Protein AF-A0A517NID0-F1 (afdb_monomer)

Secondary structure (DSSP, 8-state):
----------HHHHHHHHHHHHHHHHHHHHHHHHHHHHHHHHHHHHHHHTTS-HHHHHHHHHHHHHHHHHHHHHHHTSSEEEEETTEEEEESTTHHHHHHHHHHHHSBPTT-SSBHHHHHHHHH-GGG--

pLDDT: mean 83.54, std 13.44, range [41.94, 96.69]

Organism: NCBI:txid1930273

Nearest PDB structures (foldseek):
  8cb5-assembly1_B  TM=2.502E-01  e=4.426E-01  Listeria monocytogenes
  4ewc-assembly1_A-2  TM=2.845E-01  e=1.459E+00  Isavirus salaris

Structure (mmCIF, N/CA/C/O backbone):
data_AF-A0A517NID0-F1
#
_entry.id   AF-A0A517NID0-F1
#
loop_
_atom_site.group_PDB
_atom_site.id
_atom_site.type_symbol
_atom_site.label_atom_id
_atom_site.label_alt_id
_atom_site.label_comp_id
_atom_site.label_asym_id
_atom_site.label_entity_id
_atom_site.label_seq_id
_atom_site.pdbx_PDB_ins_code
_atom_site.Cartn_x
_atom_site.Cartn_y
_atom_site.Cartn_z
_atom_site.occupancy
_atom_site.B_iso_or_equiv
_atom_site.auth_seq_id
_atom_site.auth_comp_id
_atom_site.auth_asym_id
_atom_site.auth_atom_id
_atom_site.pdbx_PDB_model_num
ATOM 1 N N . MET A 1 1 ? 27.145 37.374 53.314 1.00 41.94 1 MET A N 1
ATOM 2 C CA . MET A 1 1 ? 26.548 36.180 52.672 1.00 41.94 1 MET A CA 1
ATOM 3 C C . MET A 1 1 ? 25.592 36.651 51.583 1.00 41.94 1 MET A C 1
ATOM 5 O O . MET A 1 1 ? 24.681 37.399 51.902 1.00 41.94 1 MET A O 1
ATOM 9 N N . ARG A 1 2 ? 25.828 36.311 50.306 1.00 46.41 2 ARG A N 1
ATOM 10 C CA . ARG A 1 2 ? 24.861 36.558 49.220 1.00 46.41 2 ARG A CA 1
ATOM 11 C C . ARG A 1 2 ? 23.864 35.400 49.219 1.00 46.41 2 ARG A C 1
ATOM 13 O O . ARG A 1 2 ? 24.264 34.270 48.962 1.00 46.41 2 ARG A O 1
ATOM 20 N N . THR A 1 3 ? 22.605 35.670 49.540 1.00 47.41 3 THR A N 1
ATOM 21 C CA . THR A 1 3 ? 21.500 34.716 49.387 1.00 47.41 3 THR A CA 1
ATOM 22 C C . THR A 1 3 ? 21.385 34.313 47.911 1.00 47.41 3 THR A C 1
ATOM 24 O O . THR A 1 3 ? 21.471 35.193 47.046 1.00 47.41 3 THR A O 1
ATOM 27 N N . PRO A 1 4 ? 21.210 33.019 47.585 1.00 50.69 4 PRO A N 1
ATOM 28 C CA . PRO A 1 4 ? 20.946 32.612 46.213 1.00 50.69 4 PRO A CA 1
ATOM 29 C C . PRO A 1 4 ? 19.630 33.257 45.771 1.00 50.69 4 PRO A C 1
ATOM 31 O O . PRO A 1 4 ? 18.614 33.124 46.452 1.00 50.69 4 PRO A O 1
ATOM 34 N N . LYS A 1 5 ? 19.640 33.982 44.648 1.00 53.56 5 LYS A N 1
ATOM 35 C CA . LYS A 1 5 ? 18.399 34.423 44.008 1.00 53.56 5 LYS A CA 1
ATOM 36 C C . LYS A 1 5 ? 17.661 33.172 43.540 1.00 53.56 5 LYS A C 1
ATOM 38 O O . LYS A 1 5 ? 18.117 32.513 42.609 1.00 53.56 5 LYS A O 1
ATOM 43 N N . THR A 1 6 ? 16.535 32.857 44.171 1.00 52.97 6 THR A N 1
ATOM 44 C CA . THR A 1 6 ? 15.557 31.920 43.619 1.00 52.97 6 THR A CA 1
ATOM 45 C C . THR A 1 6 ? 15.091 32.500 42.289 1.00 52.97 6 THR A C 1
ATOM 47 O O . THR A 1 6 ? 14.417 33.529 42.258 1.00 52.97 6 THR A O 1
ATOM 50 N N . ILE A 1 7 ? 15.513 31.895 41.182 1.00 58.12 7 ILE A N 1
ATOM 51 C CA . ILE A 1 7 ? 14.962 32.208 39.867 1.00 58.12 7 ILE A CA 1
ATOM 52 C C . ILE A 1 7 ? 13.543 31.645 39.902 1.00 58.12 7 ILE A C 1
ATOM 54 O O . ILE A 1 7 ? 13.364 30.429 39.887 1.00 58.12 7 ILE A O 1
ATOM 58 N N . ALA A 1 8 ? 12.544 32.517 40.034 1.00 51.66 8 ALA A N 1
ATOM 59 C CA . ALA A 1 8 ? 11.158 32.145 39.801 1.00 51.66 8 ALA A CA 1
ATOM 60 C C . ALA A 1 8 ? 11.038 31.861 38.302 1.00 51.66 8 ALA A C 1
ATOM 62 O O . ALA A 1 8 ? 10.850 32.773 37.502 1.00 51.66 8 ALA A O 1
ATOM 63 N N . VAL A 1 9 ? 11.295 30.612 37.913 1.00 57.12 9 VAL A N 1
ATOM 64 C CA . VAL A 1 9 ? 11.053 30.178 36.544 1.00 57.12 9 VAL A CA 1
ATOM 65 C C . VAL A 1 9 ? 9.542 30.081 36.411 1.00 57.12 9 VAL A C 1
ATOM 67 O O . VAL A 1 9 ? 8.908 29.268 37.082 1.00 57.12 9 VAL A O 1
ATOM 70 N N . ASP A 1 10 ? 8.985 30.977 35.607 1.00 70.50 10 ASP A N 1
ATOM 71 C CA . ASP A 1 10 ? 7.568 31.023 35.291 1.00 70.50 10 ASP A CA 1
ATOM 72 C C . ASP A 1 10 ? 7.139 29.659 34.723 1.00 70.50 10 ASP A C 1
ATOM 74 O O . ASP A 1 10 ? 7.681 29.186 33.717 1.00 70.50 10 ASP A O 1
ATOM 78 N N . ALA A 1 11 ? 6.207 28.988 35.403 1.00 70.00 11 ALA A N 1
ATOM 79 C CA . ALA A 1 11 ? 5.724 27.668 35.008 1.00 70.00 11 ALA A CA 1
ATOM 80 C C . ALA A 1 11 ? 5.149 27.692 33.580 1.00 70.00 11 ALA A C 1
ATOM 82 O O . ALA A 1 11 ? 5.313 26.722 32.835 1.00 70.00 11 ALA A O 1
ATOM 83 N N . ASP A 1 12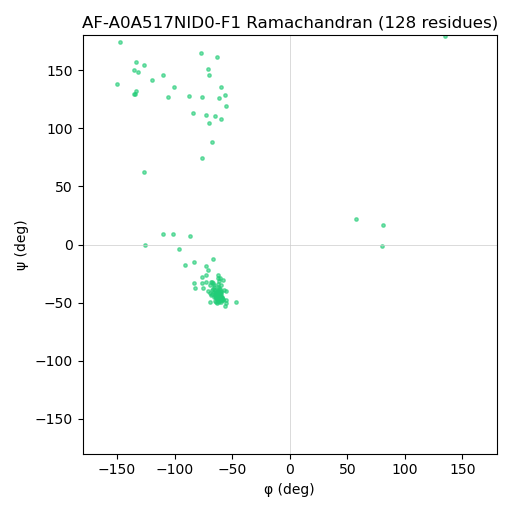 ? 4.588 28.828 33.161 1.00 72.12 12 ASP A N 1
ATOM 84 C CA . ASP A 1 12 ? 4.045 29.026 31.818 1.00 72.12 12 ASP A CA 1
ATOM 85 C C . ASP A 1 12 ? 5.147 29.153 30.756 1.00 72.12 12 ASP A C 1
ATOM 87 O O . ASP A 1 12 ? 4.938 28.836 29.583 1.00 72.12 12 ASP A O 1
ATOM 91 N N . GLU A 1 13 ? 6.347 29.603 31.130 1.00 73.88 13 GLU A N 1
ATOM 92 C CA . GLU A 1 13 ? 7.509 29.610 30.238 1.00 73.88 13 GLU A CA 1
ATOM 93 C C . GLU A 1 13 ? 8.092 28.198 30.067 1.00 73.88 13 GLU A C 1
ATOM 95 O O . GLU A 1 13 ? 8.472 27.817 28.958 1.00 73.88 13 GLU A O 1
ATOM 100 N N . ILE A 1 14 ? 8.101 27.387 31.132 1.00 71.62 14 ILE A N 1
ATOM 101 C CA . ILE A 1 14 ? 8.512 25.974 31.062 1.00 71.62 14 ILE A CA 1
ATOM 102 C C . ILE A 1 14 ? 7.558 25.182 30.164 1.00 71.62 14 ILE A C 1
ATOM 104 O O . ILE A 1 14 ? 8.017 24.419 29.311 1.00 71.62 14 ILE A O 1
ATOM 108 N N . LEU A 1 15 ? 6.245 25.372 30.329 1.00 72.12 15 LEU A N 1
ATOM 109 C CA . LEU A 1 15 ? 5.233 24.702 29.511 1.00 72.12 15 LEU A CA 1
ATOM 110 C C . LEU A 1 15 ? 5.357 25.090 28.033 1.00 72.12 15 LEU A C 1
ATOM 112 O O . LEU A 1 15 ? 5.447 24.204 27.188 1.00 72.12 15 LEU A O 1
ATOM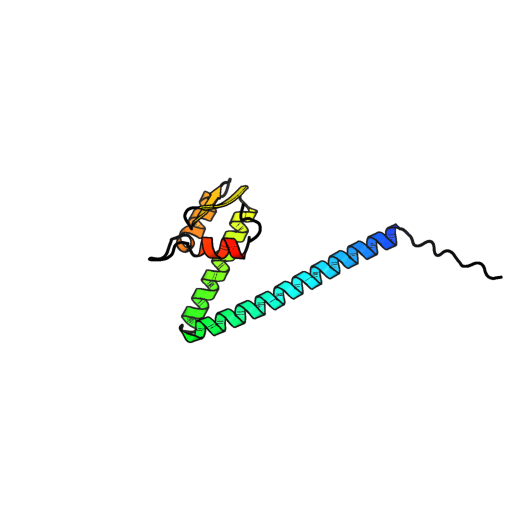 116 N N . ARG A 1 16 ? 5.503 26.385 27.721 1.00 74.50 16 ARG A N 1
ATOM 117 C CA . ARG A 1 16 ? 5.728 26.848 26.340 1.00 74.50 16 ARG A CA 1
ATOM 118 C C . ARG A 1 16 ? 6.988 26.252 25.712 1.00 74.50 16 ARG A C 1
ATOM 120 O O . ARG A 1 16 ? 6.939 25.776 24.584 1.00 74.50 16 ARG A O 1
ATOM 127 N N . ARG A 1 17 ? 8.111 26.227 26.440 1.00 72.31 17 ARG A N 1
ATOM 128 C CA . ARG A 1 17 ? 9.358 25.612 25.949 1.00 72.31 17 ARG A CA 1
ATOM 129 C C . ARG A 1 17 ? 9.198 24.114 25.700 1.00 72.31 17 ARG A C 1
ATOM 131 O O . ARG A 1 17 ? 9.714 23.615 24.707 1.00 72.31 17 ARG A O 1
ATOM 138 N N . ARG A 1 18 ? 8.481 23.403 26.575 1.00 73.38 18 ARG A N 1
ATOM 139 C CA . ARG A 1 18 ? 8.180 21.978 26.398 1.00 73.38 18 ARG A CA 1
ATOM 140 C C . ARG A 1 18 ? 7.350 21.737 25.135 1.00 73.38 18 ARG A C 1
ATOM 142 O O . ARG A 1 18 ? 7.687 20.825 24.384 1.00 73.38 18 ARG A O 1
ATOM 149 N N . ASP A 1 19 ? 6.309 22.530 24.902 1.00 79.25 19 ASP A N 1
ATOM 150 C CA . ASP A 1 19 ? 5.455 22.391 23.718 1.00 79.25 19 ASP A CA 1
ATOM 151 C C . ASP A 1 19 ? 6.242 22.685 22.433 1.00 79.25 19 ASP A C 1
ATOM 153 O O . ASP A 1 19 ? 6.232 21.868 21.515 1.00 79.25 19 ASP A O 1
ATOM 157 N N . SER A 1 20 ? 7.054 23.750 22.412 1.00 72.00 20 SER A N 1
ATOM 158 C CA . SER A 1 20 ? 7.946 24.035 21.276 1.00 72.00 20 SER A CA 1
ATOM 159 C C . SER A 1 20 ? 8.992 22.937 21.044 1.00 72.00 20 SER A C 1
ATOM 161 O O . SER A 1 20 ? 9.317 22.620 19.902 1.00 72.00 20 SER A O 1
ATOM 163 N N . MET A 1 21 ? 9.522 22.318 22.107 1.00 69.94 21 MET A N 1
ATOM 164 C CA . MET A 1 21 ? 10.428 21.169 21.974 1.00 69.94 21 MET A CA 1
ATOM 165 C C . MET A 1 21 ? 9.706 19.938 21.412 1.00 69.94 21 MET A C 1
ATOM 167 O O . MET A 1 21 ? 10.285 19.211 20.608 1.00 69.94 21 MET A O 1
ATOM 171 N N . ALA A 1 22 ? 8.458 19.693 21.818 1.00 72.50 22 ALA A N 1
ATOM 172 C CA . ALA A 1 22 ? 7.657 18.587 21.302 1.00 72.50 22 ALA A CA 1
ATOM 173 C C . ALA A 1 22 ? 7.328 18.769 19.812 1.00 72.50 22 ALA A C 1
ATOM 175 O O . ALA A 1 22 ? 7.425 17.806 19.051 1.00 72.50 22 ALA A O 1
ATOM 176 N N . GLU A 1 23 ? 7.002 19.992 19.388 1.00 77.44 23 GLU A N 1
ATOM 177 C CA . GLU A 1 23 ? 6.807 20.349 17.978 1.00 77.44 23 GLU A CA 1
ATOM 178 C C . GLU A 1 23 ? 8.088 20.138 17.164 1.00 77.44 23 GLU A C 1
ATOM 180 O O . GLU A 1 23 ? 8.065 19.423 16.163 1.00 77.44 23 GLU A O 1
ATOM 185 N N . PHE A 1 24 ? 9.227 20.655 17.637 1.00 68.19 24 PHE A N 1
ATOM 186 C CA . PHE A 1 24 ? 10.518 20.480 16.967 1.00 68.19 24 PHE A CA 1
ATOM 187 C C . PHE A 1 24 ? 10.916 19.001 16.827 1.00 68.19 24 PHE A C 1
ATOM 189 O O . PHE A 1 24 ? 11.316 18.561 15.751 1.00 68.19 24 PHE A O 1
ATOM 196 N N . LEU A 1 25 ? 10.759 18.197 17.884 1.00 70.38 25 LEU A N 1
ATOM 197 C CA . LEU A 1 25 ? 11.038 16.758 17.828 1.00 7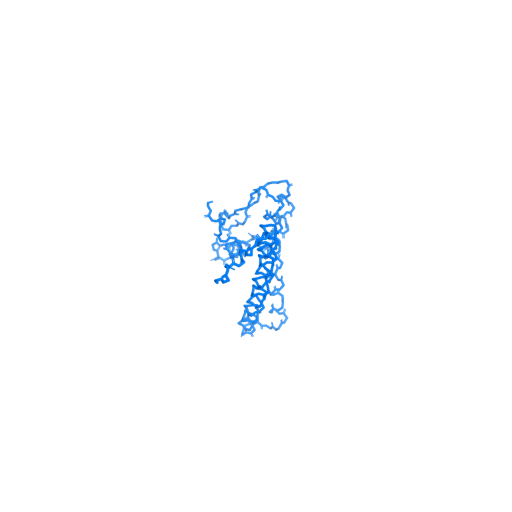0.38 25 LEU A CA 1
ATOM 198 C C . LEU A 1 25 ? 10.071 16.023 16.887 1.00 70.38 25 LEU A C 1
ATOM 200 O O . LEU A 1 25 ? 10.476 15.093 16.189 1.00 70.38 25 LEU A O 1
ATOM 204 N N . ALA A 1 26 ? 8.799 16.430 16.831 1.00 74.38 26 ALA A N 1
ATOM 205 C CA . ALA A 1 26 ? 7.836 15.872 15.884 1.00 74.38 26 ALA A CA 1
ATOM 206 C C . ALA A 1 26 ? 8.220 16.186 14.427 1.00 74.38 26 ALA A C 1
ATOM 208 O O . ALA A 1 26 ? 8.103 15.304 13.564 1.00 74.38 26 ALA A O 1
ATOM 209 N N . GLU A 1 27 ? 8.719 17.397 14.162 1.00 72.56 27 GLU A N 1
ATOM 210 C CA . GLU A 1 27 ? 9.280 17.801 12.870 1.00 72.56 27 GLU A CA 1
ATOM 211 C C . GLU A 1 27 ? 10.535 16.996 12.519 1.00 72.56 27 GLU A C 1
ATOM 213 O O . GLU A 1 27 ? 10.598 16.408 11.437 1.00 72.56 27 GLU A O 1
ATOM 218 N N . GLU A 1 28 ? 11.497 16.879 13.437 1.00 62.84 28 GLU A N 1
ATOM 219 C CA . GLU A 1 28 ? 12.724 16.098 13.244 1.00 62.84 28 GLU A CA 1
ATOM 220 C C . GLU A 1 28 ? 12.394 14.631 12.928 1.00 62.84 28 GLU A C 1
ATOM 222 O O . GLU A 1 28 ? 12.843 14.085 11.919 1.00 62.84 28 GLU A O 1
ATOM 227 N N . MET A 1 29 ? 11.491 14.013 13.697 1.00 66.69 29 MET A N 1
ATOM 228 C CA . MET A 1 29 ? 10.998 12.658 13.432 1.00 66.69 29 MET A CA 1
ATOM 229 C C . MET A 1 29 ? 10.265 12.539 12.086 1.00 66.69 29 MET A C 1
ATOM 231 O O . MET A 1 29 ? 10.292 11.480 11.447 1.00 66.69 29 MET A O 1
ATOM 235 N N . ALA A 1 30 ? 9.552 13.576 11.638 1.00 65.00 30 ALA A N 1
ATOM 236 C CA . ALA A 1 30 ? 8.916 13.595 10.321 1.00 65.00 30 ALA A CA 1
ATOM 237 C C . ALA A 1 30 ? 9.957 13.649 9.190 1.00 65.00 30 ALA A C 1
ATOM 239 O O . ALA A 1 30 ? 9.852 12.875 8.231 1.00 65.00 30 ALA A O 1
ATOM 240 N N . VAL A 1 31 ? 10.990 14.485 9.330 1.00 70.69 31 VAL A N 1
ATOM 241 C CA . VAL A 1 31 ? 12.122 14.574 8.395 1.00 70.69 31 VAL A CA 1
ATOM 242 C C . VAL A 1 31 ? 12.863 13.240 8.318 1.00 70.69 31 VAL A C 1
ATOM 244 O O . VAL A 1 31 ? 13.094 12.719 7.225 1.00 70.69 31 VAL A O 1
ATOM 247 N N . ASP A 1 32 ? 13.140 12.624 9.460 1.00 70.94 32 ASP A N 1
ATOM 248 C CA . ASP A 1 32 ? 13.810 11.330 9.561 1.00 70.94 32 ASP A CA 1
ATOM 249 C C . ASP A 1 32 ? 13.037 10.204 8.866 1.00 70.94 32 ASP A C 1
ATOM 251 O O . ASP A 1 32 ? 13.600 9.400 8.110 1.00 70.94 32 ASP A O 1
ATOM 255 N N . ARG A 1 33 ? 11.716 10.158 9.077 1.00 71.56 33 ARG A N 1
ATOM 256 C CA . ARG A 1 33 ? 10.821 9.226 8.376 1.00 71.56 33 ARG A CA 1
ATOM 257 C C . ARG A 1 33 ? 10.826 9.481 6.872 1.00 71.56 33 ARG A C 1
ATOM 259 O O . ARG A 1 33 ? 10.855 8.524 6.095 1.00 71.56 33 ARG A O 1
ATOM 266 N N . MET A 1 34 ? 10.853 10.745 6.449 1.00 69.31 34 MET A N 1
ATOM 267 C CA . MET A 1 34 ? 10.937 11.110 5.036 1.00 69.31 34 MET A CA 1
ATOM 268 C C . MET A 1 34 ? 12.262 10.646 4.409 1.00 69.31 34 MET A C 1
ATOM 270 O O . MET A 1 34 ? 12.245 10.076 3.315 1.00 69.31 34 MET A O 1
ATOM 274 N N . ILE A 1 35 ? 13.401 10.846 5.080 1.00 73.31 35 ILE A N 1
ATOM 275 C CA . ILE A 1 35 ? 14.724 10.417 4.595 1.00 73.31 35 ILE A CA 1
ATOM 276 C C . ILE A 1 35 ? 14.781 8.892 4.469 1.00 73.31 35 ILE A C 1
ATOM 278 O O . ILE A 1 35 ? 15.111 8.375 3.396 1.00 73.31 35 ILE A O 1
ATOM 282 N N . ARG A 1 36 ? 14.379 8.159 5.515 1.00 75.44 36 ARG A N 1
ATOM 283 C CA . ARG A 1 36 ? 14.320 6.687 5.486 1.00 75.44 36 ARG A CA 1
ATOM 284 C C . ARG A 1 36 ? 13.386 6.182 4.386 1.00 75.44 36 ARG A C 1
ATOM 286 O O . ARG A 1 36 ? 13.736 5.258 3.652 1.00 75.44 36 ARG A O 1
ATOM 293 N N . GLY A 1 37 ? 12.234 6.828 4.202 1.00 79.81 37 GLY A N 1
ATOM 294 C CA . GLY A 1 37 ? 11.301 6.518 3.119 1.00 79.81 37 GLY A CA 1
ATOM 295 C C . GLY A 1 37 ? 11.911 6.715 1.726 1.00 79.81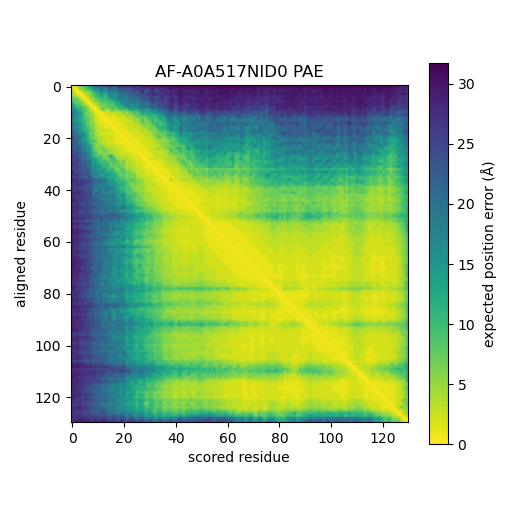 37 GLY A C 1
ATOM 296 O O . GLY A 1 37 ? 11.718 5.872 0.845 1.00 79.81 37 GLY A O 1
ATOM 297 N N . LYS A 1 38 ? 12.696 7.784 1.521 1.00 79.00 38 LYS A N 1
ATOM 298 C CA . LYS A 1 38 ? 13.429 8.028 0.265 1.00 79.00 38 LYS A CA 1
ATOM 299 C C . LYS A 1 38 ? 14.475 6.943 0.002 1.00 79.00 38 LYS A C 1
ATOM 301 O O . LYS A 1 38 ? 14.514 6.414 -1.109 1.00 79.00 38 LYS A O 1
ATOM 306 N N . GLN A 1 39 ? 15.261 6.565 1.011 1.00 83.06 39 GLN A N 1
ATOM 307 C CA . GLN A 1 39 ? 16.277 5.511 0.891 1.00 83.06 39 GLN A CA 1
ATOM 308 C C . GLN A 1 39 ? 15.655 4.151 0.552 1.00 83.06 39 GLN A C 1
ATOM 310 O O . GLN A 1 39 ? 16.061 3.509 -0.415 1.00 83.06 39 GLN A O 1
ATOM 315 N N . GLN A 1 40 ? 14.606 3.741 1.271 1.00 85.12 40 GLN A N 1
ATOM 316 C CA . GLN A 1 40 ? 13.892 2.490 0.987 1.00 85.12 40 GLN A CA 1
ATOM 317 C C . GLN A 1 40 ? 13.283 2.479 -0.421 1.00 85.12 40 GLN A C 1
ATOM 319 O O . GLN A 1 40 ? 13.292 1.454 -1.105 1.00 85.12 40 GLN A O 1
ATOM 324 N N . ARG A 1 41 ? 12.756 3.624 -0.879 1.00 85.44 41 ARG A N 1
ATOM 325 C CA . ARG A 1 41 ? 12.220 3.772 -2.237 1.00 85.44 41 ARG A CA 1
ATOM 326 C C . ARG A 1 41 ? 13.313 3.609 -3.296 1.00 85.44 41 ARG A C 1
ATOM 328 O O . ARG A 1 41 ? 13.054 2.957 -4.305 1.00 85.44 41 ARG A O 1
ATOM 335 N N . ALA A 1 42 ? 14.494 4.184 -3.074 1.00 86.81 42 ALA A N 1
ATOM 336 C CA . ALA A 1 42 ? 15.636 4.060 -3.976 1.00 86.81 42 ALA A CA 1
ATOM 337 C C . ALA A 1 42 ? 16.137 2.609 -4.054 1.00 86.81 42 ALA A C 1
ATOM 339 O O . ALA A 1 42 ? 16.219 2.059 -5.148 1.00 86.81 42 ALA A O 1
ATOM 340 N N . GLN A 1 43 ? 16.334 1.955 -2.906 1.00 88.81 43 GLN A N 1
ATOM 341 C CA . GLN A 1 43 ? 16.752 0.549 -2.838 1.00 88.81 43 GLN A CA 1
ATOM 342 C C . GLN A 1 43 ? 15.755 -0.388 -3.529 1.00 88.81 43 GLN A C 1
ATOM 344 O O . GLN A 1 43 ? 16.141 -1.300 -4.256 1.00 88.81 43 GLN A O 1
ATOM 349 N N . LEU A 1 44 ? 14.449 -0.174 -3.333 1.00 88.19 44 LEU A N 1
ATOM 350 C CA . LEU A 1 44 ? 13.433 -0.973 -4.018 1.00 88.19 44 LEU A CA 1
ATOM 351 C C . LEU A 1 44 ? 13.481 -0.762 -5.536 1.00 88.19 44 LEU A C 1
ATOM 353 O O . LEU A 1 44 ? 13.370 -1.729 -6.284 1.00 88.19 44 LEU A O 1
ATOM 357 N N . ARG A 1 45 ? 13.654 0.485 -5.990 1.00 89.94 45 ARG A N 1
ATOM 358 C CA . ARG A 1 45 ? 13.773 0.810 -7.417 1.00 89.94 45 ARG A CA 1
ATOM 359 C C . ARG A 1 45 ? 14.975 0.105 -8.046 1.00 89.94 45 ARG A C 1
ATOM 361 O O . ARG A 1 45 ? 14.826 -0.496 -9.102 1.00 89.94 45 ARG A O 1
ATOM 368 N N . GLU A 1 46 ? 16.123 0.152 -7.381 1.00 90.00 46 GLU A N 1
ATOM 369 C CA . GLU A 1 46 ? 17.347 -0.519 -7.819 1.00 90.00 46 GLU A CA 1
ATOM 370 C C . GLU A 1 46 ? 17.140 -2.035 -7.929 1.00 90.00 46 GLU A C 1
ATOM 372 O O . GLU A 1 46 ? 17.391 -2.624 -8.978 1.00 90.00 46 GLU A O 1
ATOM 377 N N . ARG A 1 47 ? 16.548 -2.663 -6.905 1.00 90.88 47 ARG A N 1
ATOM 378 C CA . ARG A 1 47 ? 16.231 -4.100 -6.931 1.00 90.88 47 ARG A CA 1
ATOM 379 C C . ARG A 1 47 ? 15.293 -4.492 -8.071 1.00 90.88 47 ARG A C 1
ATOM 381 O O . ARG A 1 47 ? 15.477 -5.551 -8.658 1.00 90.88 47 ARG A O 1
ATOM 388 N N . LEU A 1 48 ? 14.288 -3.669 -8.370 1.00 87.56 48 LEU A N 1
ATOM 389 C CA . LEU A 1 48 ? 13.364 -3.924 -9.479 1.00 87.56 48 LEU A CA 1
ATOM 390 C C . LEU A 1 48 ? 14.048 -3.763 -10.841 1.00 87.56 48 LEU A C 1
ATOM 392 O O . LEU A 1 48 ? 13.768 -4.535 -11.752 1.00 87.56 48 LEU A O 1
ATOM 396 N N . SER A 1 49 ? 14.991 -2.826 -10.968 1.00 90.62 49 SER A N 1
ATOM 397 C CA . SER A 1 49 ? 15.717 -2.601 -12.224 1.00 90.62 49 SER A CA 1
ATOM 398 C C . SER A 1 49 ? 16.636 -3.754 -12.646 1.00 90.62 49 SER A C 1
ATOM 400 O O . SER A 1 49 ? 17.059 -3.794 -13.796 1.00 90.62 49 SER A O 1
ATOM 402 N N . VAL A 1 50 ? 16.901 -4.723 -11.758 1.00 93.62 50 VAL A N 1
ATOM 403 C CA . VAL A 1 50 ? 17.643 -5.953 -12.092 1.00 93.62 50 VAL A CA 1
ATOM 404 C C . VAL A 1 50 ? 16.856 -6.848 -13.056 1.00 93.62 50 VAL A C 1
ATOM 406 O O . VAL A 1 50 ? 17.452 -7.548 -13.868 1.00 93.62 50 VAL A O 1
ATOM 409 N N . SER A 1 51 ? 15.522 -6.846 -12.973 1.00 90.25 51 SER A N 1
ATOM 410 C CA . SER A 1 51 ? 14.657 -7.756 -13.738 1.00 90.25 51 SER A CA 1
ATOM 411 C C . SER A 1 51 ? 13.577 -7.058 -14.563 1.00 90.25 51 SER A C 1
ATOM 413 O O . SER A 1 51 ? 12.802 -7.729 -15.242 1.00 90.25 51 SER A O 1
ATOM 415 N N . MET A 1 52 ? 13.505 -5.728 -14.509 1.00 94.50 52 MET A N 1
ATOM 416 C CA . MET A 1 52 ? 12.490 -4.927 -15.187 1.00 94.50 52 MET A CA 1
ATOM 417 C C . MET A 1 52 ? 13.136 -3.770 -15.943 1.00 94.50 52 MET A C 1
ATOM 419 O O . MET A 1 52 ? 14.114 -3.173 -15.492 1.00 94.50 52 MET A O 1
ATOM 423 N N . THR A 1 53 ? 12.530 -3.371 -17.058 1.00 95.75 53 THR A N 1
ATOM 424 C CA . THR A 1 53 ? 12.912 -2.136 -17.750 1.00 95.75 53 THR A CA 1
ATOM 425 C C . THR A 1 53 ? 12.646 -0.904 -16.867 1.00 95.75 53 THR A C 1
ATOM 427 O O . THR A 1 53 ? 11.821 -0.955 -15.942 1.00 95.75 53 THR A O 1
ATOM 430 N N . PRO A 1 54 ? 13.268 0.257 -17.153 1.00 93.25 54 PRO A N 1
ATOM 431 C CA . PRO A 1 54 ? 12.987 1.492 -16.419 1.00 93.25 54 PRO A CA 1
ATOM 432 C C . PRO A 1 54 ? 11.498 1.866 -16.416 1.00 93.25 54 PRO A C 1
ATOM 434 O O . PRO A 1 54 ? 10.949 2.242 -15.380 1.00 93.25 54 PRO A O 1
ATOM 437 N N . ARG A 1 55 ? 10.813 1.683 -17.554 1.00 94.31 55 ARG A N 1
ATOM 438 C CA . ARG A 1 55 ? 9.379 1.973 -17.703 1.00 94.31 55 ARG A CA 1
ATOM 439 C C . ARG A 1 55 ? 8.515 1.078 -16.816 1.00 94.31 55 ARG A C 1
ATOM 441 O O . ARG A 1 55 ? 7.569 1.565 -16.195 1.00 94.31 55 ARG A O 1
ATOM 448 N N . GLU A 1 56 ? 8.823 -0.213 -16.762 1.00 92.25 56 GLU A N 1
ATOM 449 C CA . GLU A 1 56 ? 8.122 -1.179 -15.911 1.00 92.25 56 GLU A CA 1
ATOM 450 C C . GLU A 1 56 ? 8.404 -0.930 -14.431 1.00 92.25 56 GLU A C 1
ATOM 452 O O . GLU A 1 56 ? 7.475 -0.929 -13.627 1.00 92.25 56 GLU A O 1
ATOM 457 N N . THR A 1 57 ? 9.655 -0.623 -14.080 1.00 91.19 57 THR A N 1
ATOM 458 C CA . THR A 1 57 ? 10.037 -0.227 -12.720 1.00 91.19 57 THR A CA 1
ATOM 459 C C . THR A 1 57 ? 9.244 1.002 -12.274 1.00 91.19 57 THR A C 1
ATOM 461 O O . THR A 1 57 ? 8.653 1.012 -11.194 1.00 91.19 57 THR A O 1
ATOM 464 N N . ASP A 1 58 ? 9.156 2.035 -13.115 1.00 91.81 58 ASP A N 1
ATOM 465 C CA . ASP A 1 58 ? 8.350 3.225 -12.837 1.00 91.81 58 ASP A CA 1
ATOM 466 C C . ASP A 1 58 ? 6.865 2.907 -12.675 1.00 91.81 58 ASP A C 1
ATOM 468 O O . ASP A 1 58 ? 6.205 3.439 -11.777 1.00 91.81 58 ASP A O 1
ATOM 472 N N . ALA A 1 59 ? 6.328 2.028 -13.522 1.00 91.12 59 ALA A N 1
ATOM 473 C CA . ALA A 1 59 ? 4.949 1.577 -13.413 1.00 91.12 59 ALA A CA 1
ATOM 474 C C . ALA A 1 59 ? 4.703 0.830 -12.092 1.00 91.12 59 ALA A C 1
ATOM 476 O O . ALA A 1 59 ? 3.759 1.169 -11.377 1.00 91.12 59 ALA A O 1
ATOM 477 N N . ALA A 1 60 ? 5.578 -0.105 -11.719 1.00 90.19 60 ALA A N 1
ATOM 478 C CA . ALA A 1 60 ? 5.498 -0.851 -10.466 1.00 90.19 60 ALA A CA 1
ATOM 479 C C . ALA A 1 60 ? 5.572 0.077 -9.243 1.00 90.19 60 ALA A C 1
ATOM 481 O O . ALA A 1 60 ? 4.771 -0.043 -8.314 1.00 90.19 60 ALA A O 1
ATOM 482 N N . MET A 1 61 ? 6.471 1.066 -9.266 1.00 92.19 61 MET A N 1
ATOM 483 C CA . MET A 1 61 ? 6.588 2.052 -8.190 1.00 92.19 61 MET A CA 1
ATOM 484 C C . MET A 1 61 ? 5.341 2.938 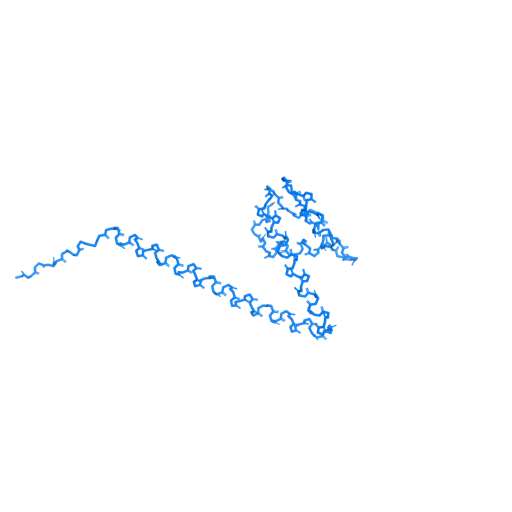-8.073 1.00 92.19 61 MET A C 1
ATOM 486 O O . MET A 1 61 ? 4.899 3.207 -6.955 1.00 92.19 61 MET A O 1
ATOM 490 N N . ARG A 1 62 ? 4.729 3.345 -9.196 1.00 92.19 62 ARG A N 1
ATOM 491 C CA . ARG A 1 62 ? 3.448 4.077 -9.191 1.00 92.19 62 ARG A CA 1
ATOM 492 C C . ARG A 1 62 ? 2.309 3.234 -8.624 1.00 92.19 62 ARG A C 1
ATOM 494 O O . ARG A 1 62 ? 1.539 3.740 -7.813 1.00 92.19 62 ARG A O 1
ATOM 501 N N . VAL A 1 63 ? 2.218 1.959 -9.011 1.00 92.00 63 VAL A N 1
ATOM 502 C CA . VAL A 1 63 ? 1.216 1.020 -8.478 1.00 92.00 63 VAL A CA 1
ATOM 503 C C . VAL A 1 63 ? 1.385 0.851 -6.969 1.00 92.00 63 VAL A C 1
AT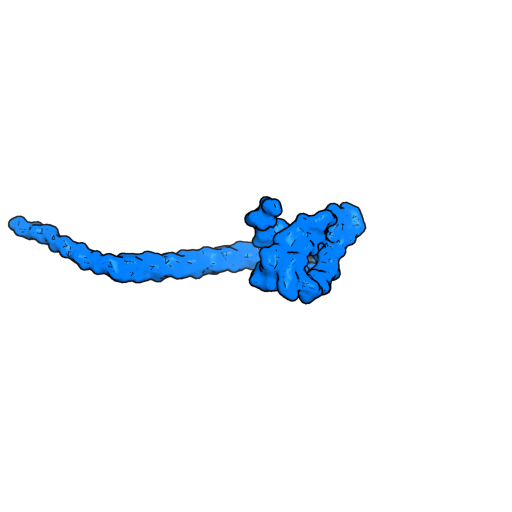OM 505 O O . VAL A 1 63 ? 0.404 0.947 -6.234 1.00 92.00 63 VAL A O 1
ATOM 508 N N . ARG A 1 64 ? 2.625 0.684 -6.491 1.00 91.31 64 ARG A N 1
ATOM 509 C CA . ARG A 1 64 ? 2.941 0.624 -5.059 1.00 91.31 64 ARG A CA 1
ATOM 510 C C . ARG A 1 64 ? 2.455 1.869 -4.313 1.00 91.31 64 ARG A C 1
ATOM 512 O O . ARG A 1 64 ? 1.750 1.725 -3.319 1.00 91.31 64 ARG A O 1
ATOM 519 N N . THR A 1 65 ? 2.824 3.069 -4.768 1.00 91.06 65 THR A N 1
ATOM 520 C CA . THR A 1 65 ? 2.409 4.325 -4.115 1.00 91.06 65 THR A CA 1
ATOM 521 C C . THR A 1 65 ? 0.892 4.459 -4.098 1.00 91.06 65 THR A C 1
ATOM 523 O O . THR A 1 65 ? 0.311 4.607 -3.029 1.00 91.06 65 THR A O 1
ATOM 526 N N . ARG A 1 66 ? 0.241 4.266 -5.251 1.00 92.94 66 ARG A N 1
ATOM 527 C CA . ARG A 1 66 ? -1.220 4.330 -5.357 1.00 92.94 66 ARG A CA 1
ATOM 528 C C . ARG A 1 66 ? -1.918 3.343 -4.423 1.00 92.94 66 ARG A C 1
ATOM 530 O O . ARG A 1 66 ? -2.944 3.684 -3.845 1.00 92.94 66 ARG A O 1
ATOM 537 N N . CYS A 1 67 ? -1.383 2.131 -4.273 1.00 94.06 67 CYS A N 1
ATOM 538 C CA . CYS A 1 67 ? -1.928 1.143 -3.348 1.00 94.06 67 CYS A CA 1
ATOM 539 C C . CYS A 1 67 ? -1.880 1.642 -1.902 1.00 94.06 67 CYS A C 1
ATOM 541 O O . CYS A 1 67 ? -2.882 1.558 -1.202 1.00 94.06 67 CYS A O 1
ATOM 543 N N . MET A 1 68 ? -0.737 2.168 -1.458 1.00 92.56 68 MET A N 1
ATOM 544 C CA . MET A 1 68 ? -0.590 2.674 -0.091 1.00 92.56 68 MET A CA 1
ATOM 545 C C . MET A 1 68 ? -1.497 3.884 0.160 1.00 92.56 68 MET A C 1
ATOM 547 O O . MET A 1 68 ? -2.177 3.911 1.181 1.00 92.56 68 MET A O 1
ATOM 551 N N . ASP A 1 69 ? -1.587 4.820 -0.789 1.00 92.25 69 ASP A N 1
ATOM 552 C CA . ASP A 1 69 ? -2.452 6.002 -0.674 1.00 92.25 69 ASP A CA 1
ATOM 553 C C . ASP A 1 69 ? -3.930 5.610 -0.558 1.00 92.25 69 ASP A C 1
ATOM 555 O O . ASP A 1 69 ? -4.650 6.093 0.314 1.00 92.25 69 ASP A O 1
ATOM 559 N N . LEU A 1 70 ? -4.390 4.676 -1.399 1.00 94.31 70 LEU A N 1
ATOM 560 C CA . LEU A 1 70 ? -5.763 4.173 -1.334 1.00 94.31 70 LEU A CA 1
ATOM 561 C C . LEU A 1 70 ? -6.069 3.486 0.001 1.00 94.31 70 LEU A C 1
ATOM 563 O O . LEU A 1 70 ? -7.177 3.641 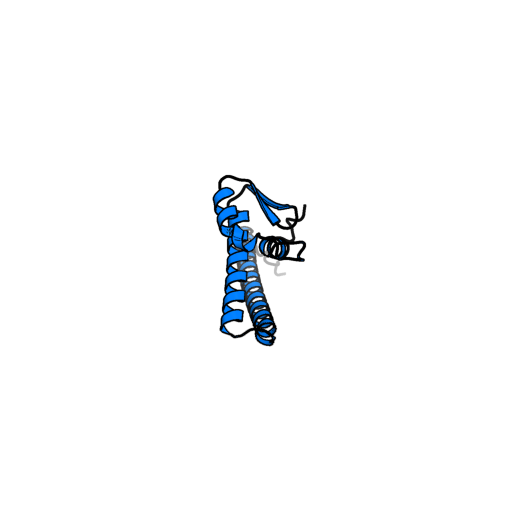0.508 1.00 94.31 70 LEU A O 1
ATOM 567 N N . LEU A 1 71 ? -5.110 2.754 0.575 1.00 93.56 71 LEU A N 1
ATOM 568 C CA . LEU A 1 71 ? -5.274 2.119 1.884 1.00 93.56 71 LEU A CA 1
ATOM 569 C C . LEU A 1 71 ? -5.289 3.152 3.023 1.00 93.56 71 LEU A C 1
ATOM 571 O O . LEU A 1 71 ? -6.121 3.036 3.918 1.00 93.56 71 LEU A O 1
ATOM 575 N N . LEU A 1 72 ? -4.442 4.185 2.965 1.00 92.19 72 LEU A N 1
ATOM 576 C CA . LEU A 1 72 ? -4.459 5.317 3.905 1.00 92.19 72 LEU A CA 1
ATOM 577 C C . LEU A 1 72 ? -5.804 6.035 3.896 1.00 92.19 72 LEU A C 1
ATOM 579 O O . LEU A 1 72 ? -6.402 6.232 4.952 1.00 92.19 72 LEU A O 1
ATOM 583 N N . PHE A 1 73 ? -6.330 6.352 2.715 1.00 91.62 73 PHE A N 1
ATOM 584 C CA . PHE A 1 73 ? -7.654 6.954 2.615 1.00 91.62 73 PHE A CA 1
ATOM 585 C C . PHE A 1 73 ? -8.764 5.994 3.049 1.00 91.62 73 PHE A C 1
ATOM 587 O O . PHE A 1 73 ? -9.711 6.418 3.704 1.00 91.62 73 PHE A O 1
ATOM 594 N N . ALA A 1 74 ? -8.659 4.701 2.734 1.00 92.69 74 ALA A N 1
ATOM 595 C CA . ALA A 1 74 ? -9.632 3.724 3.200 1.00 92.69 74 ALA A CA 1
ATOM 596 C C . ALA A 1 74 ? -9.691 3.683 4.735 1.00 92.69 74 ALA A C 1
ATOM 598 O O . ALA A 1 74 ? -10.788 3.719 5.280 1.00 92.69 74 ALA A O 1
ATOM 599 N N . VAL A 1 75 ? -8.546 3.671 5.424 1.00 91.50 75 VAL A N 1
ATOM 600 C CA . VAL A 1 75 ? -8.491 3.678 6.895 1.00 91.50 75 VAL A CA 1
ATOM 601 C C . VAL A 1 75 ? -8.998 4.999 7.475 1.00 91.50 75 VAL A C 1
ATOM 603 O O . VAL A 1 75 ? -9.769 4.981 8.425 1.00 91.50 75 VAL A O 1
ATOM 606 N N . ALA A 1 76 ? -8.626 6.140 6.891 1.00 89.25 76 ALA A N 1
ATOM 607 C CA . ALA A 1 76 ? -9.014 7.450 7.415 1.00 89.25 76 ALA A CA 1
ATOM 608 C C . ALA A 1 76 ? -10.520 7.754 7.288 1.00 89.25 76 ALA A C 1
ATOM 610 O O . ALA A 1 76 ? -11.074 8.471 8.116 1.00 89.25 76 ALA A O 1
ATOM 611 N N . TYR A 1 77 ? -11.183 7.239 6.247 1.00 91.88 77 TYR A N 1
ATOM 612 C CA . TYR A 1 77 ? -12.563 7.613 5.897 1.00 91.88 77 TYR A CA 1
ATOM 613 C C . TYR A 1 77 ? -13.607 6.512 6.130 1.00 91.88 77 TYR A C 1
ATOM 615 O O . TYR A 1 77 ? -14.754 6.653 5.686 1.00 91.88 77 TYR A O 1
ATOM 623 N N . ASN A 1 78 ? -13.235 5.406 6.775 1.00 91.50 78 ASN A N 1
ATOM 624 C CA . ASN A 1 78 ? -14.138 4.294 7.067 1.00 91.50 78 ASN A CA 1
ATOM 625 C C . ASN A 1 78 ? -13.995 3.846 8.519 1.00 91.50 78 ASN A C 1
ATOM 627 O O . ASN A 1 78 ? -12.969 4.069 9.148 1.00 91.50 78 ASN A O 1
ATOM 631 N N . SER A 1 79 ? -15.035 3.206 9.051 1.00 89.38 79 SER A N 1
ATOM 632 C CA . SER A 1 79 ? -15.050 2.780 10.451 1.00 89.38 79 SER A CA 1
ATOM 633 C C . SER A 1 79 ? -14.134 1.590 10.707 1.00 89.38 79 SER A C 1
ATOM 635 O O . SER A 1 79 ? -13.577 1.473 11.795 1.00 89.38 79 SER A O 1
ATOM 637 N N . ARG A 1 80 ? -13.976 0.692 9.725 1.00 92.38 80 ARG A N 1
ATOM 638 C CA . ARG A 1 80 ? -13.106 -0.476 9.865 1.00 92.38 80 ARG A CA 1
ATOM 639 C C . ARG A 1 80 ? -12.510 -0.900 8.531 1.00 92.38 80 ARG A C 1
ATOM 641 O O . ARG A 1 80 ? -13.209 -0.983 7.522 1.00 92.38 80 ARG A O 1
ATOM 648 N N . VAL A 1 81 ? -11.228 -1.245 8.557 1.00 93.25 81 VAL A N 1
ATOM 649 C CA . VAL A 1 81 ? -10.510 -1.885 7.450 1.00 93.25 81 VAL A CA 1
ATOM 650 C C . VAL A 1 81 ? -9.718 -3.052 8.025 1.00 93.25 81 VAL A C 1
ATOM 652 O O . VAL A 1 81 ? -9.059 -2.892 9.047 1.00 93.25 81 VAL A O 1
ATOM 655 N N . TRP A 1 82 ? -9.806 -4.225 7.407 1.00 94.69 82 TRP A N 1
ATOM 656 C CA . TRP A 1 82 ? -9.095 -5.430 7.846 1.00 94.69 82 TRP A CA 1
ATOM 657 C C . TRP A 1 82 ? -8.720 -6.303 6.648 1.00 94.69 82 TRP A C 1
ATOM 659 O O . TRP A 1 82 ? -9.091 -6.009 5.509 1.00 94.69 82 TRP A O 1
ATOM 669 N N . VAL A 1 83 ? -7.971 -7.379 6.892 1.00 94.50 83 VAL A N 1
ATOM 670 C CA . VAL A 1 83 ? -7.664 -8.392 5.876 1.00 94.50 83 VAL A CA 1
ATOM 671 C C . VAL A 1 83 ? -8.477 -9.652 6.150 1.00 94.50 83 VAL A C 1
ATOM 6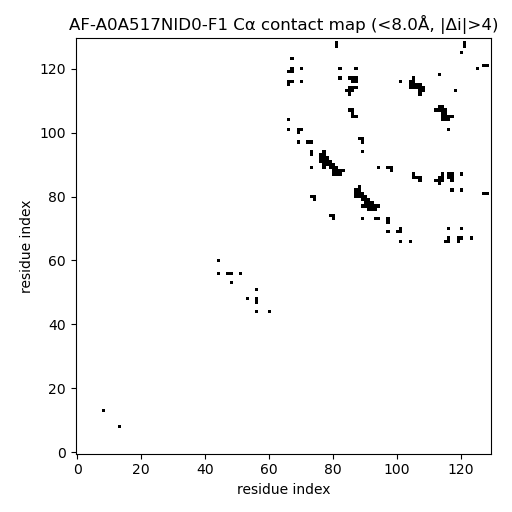73 O O . VAL A 1 83 ? -8.405 -10.219 7.233 1.00 94.50 83 VAL A O 1
ATOM 676 N N . GLU A 1 84 ? -9.204 -10.126 5.144 1.00 93.62 84 GLU A N 1
ATOM 677 C CA . GLU A 1 84 ? -10.034 -11.327 5.192 1.00 93.62 84 GLU A CA 1
ATOM 678 C C . GLU A 1 84 ? -9.795 -12.181 3.944 1.00 93.62 84 GLU A C 1
ATOM 680 O O . GLU A 1 84 ? -9.771 -11.677 2.819 1.00 93.62 84 GLU A O 1
ATOM 685 N N . GLY A 1 85 ? -9.530 -13.479 4.122 1.00 91.19 85 GLY A N 1
ATOM 686 C CA . GLY A 1 85 ? -9.267 -14.395 3.000 1.00 91.19 85 GLY A CA 1
ATOM 687 C C . GLY A 1 85 ? -8.084 -13.989 2.101 1.00 91.19 85 GLY A C 1
ATOM 688 O O . GLY A 1 85 ? -8.013 -14.389 0.932 1.00 91.19 85 GLY A O 1
ATOM 689 N N . GLY A 1 86 ? -7.165 -13.168 2.624 1.00 92.75 86 GLY A N 1
ATOM 690 C CA . GLY A 1 86 ? -6.042 -12.599 1.877 1.00 92.75 86 GLY A CA 1
ATOM 691 C C . GLY A 1 86 ? -6.393 -11.370 1.032 1.00 92.75 86 GLY A C 1
ATOM 692 O O . GLY A 1 86 ? -5.627 -11.026 0.135 1.00 92.75 86 GLY A O 1
ATOM 693 N N . ARG A 1 87 ? -7.526 -10.713 1.288 1.00 95.69 87 ARG A N 1
ATOM 694 C CA . ARG A 1 87 ? -7.969 -9.476 0.631 1.00 95.69 87 ARG A CA 1
ATOM 695 C C . ARG A 1 87 ? -8.302 -8.416 1.672 1.00 95.69 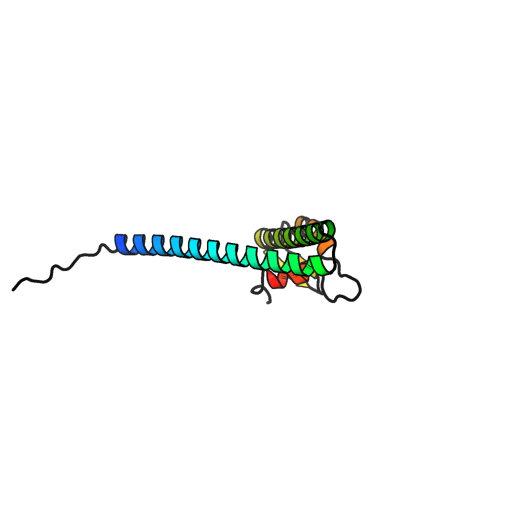87 ARG A C 1
ATOM 697 O O . ARG A 1 87 ? -8.641 -8.746 2.796 1.00 95.69 87 ARG A O 1
ATOM 704 N N . VAL A 1 88 ? -8.219 -7.148 1.301 1.00 95.75 88 VAL A N 1
ATOM 705 C CA . VAL A 1 88 ? -8.677 -6.042 2.144 1.00 95.75 88 VAL A CA 1
ATOM 706 C C . VAL A 1 88 ? -10.200 -5.980 2.104 1.00 95.75 88 VAL A C 1
ATOM 708 O O . VAL A 1 88 ? -10.791 -5.924 1.025 1.00 95.75 88 VAL A O 1
ATOM 711 N N . ALA A 1 89 ? -10.814 -5.975 3.277 1.00 96.31 89 ALA A N 1
ATOM 712 C CA . ALA A 1 89 ? -12.230 -5.736 3.493 1.00 96.31 89 ALA A CA 1
ATOM 713 C C . ALA A 1 89 ? -12.410 -4.379 4.190 1.00 96.31 89 ALA A C 1
ATOM 715 O O . ALA A 1 89 ? -11.553 -3.942 4.962 1.00 96.31 89 ALA A O 1
ATOM 716 N N . ILE A 1 90 ? -13.498 -3.678 3.864 1.00 95.94 90 ILE A N 1
ATOM 717 C CA . ILE A 1 90 ? -13.776 -2.320 4.346 1.00 95.94 90 ILE A CA 1
ATOM 718 C C . ILE A 1 90 ? -15.239 -2.250 4.769 1.00 95.94 90 ILE A C 1
ATOM 720 O O . ILE A 1 90 ? -16.121 -2.585 3.980 1.00 95.94 90 ILE A O 1
ATOM 724 N N . ALA A 1 91 ? -15.493 -1.744 5.973 1.00 94.56 91 ALA A N 1
ATOM 725 C CA . ALA A 1 91 ? -16.822 -1.404 6.466 1.00 94.56 91 ALA A CA 1
ATOM 726 C C . ALA A 1 91 ? -16.895 0.090 6.794 1.00 94.56 91 ALA A C 1
ATOM 728 O O . ALA A 1 91 ? -15.940 0.670 7.308 1.00 94.56 91 ALA A O 1
ATOM 729 N N . GLY A 1 92 ? -18.036 0.708 6.495 1.00 93.25 92 GLY A N 1
ATOM 730 C CA . GLY A 1 92 ? -18.286 2.126 6.748 1.00 93.25 92 GLY A CA 1
ATOM 731 C C . GLY A 1 92 ? -18.933 2.841 5.565 1.00 93.25 92 GLY A C 1
ATOM 732 O O . GLY A 1 92 ? -19.176 2.252 4.508 1.00 93.25 92 GLY A O 1
ATOM 733 N N . THR A 1 93 ? -19.189 4.134 5.752 1.00 92.00 93 THR A N 1
ATOM 734 C CA . THR A 1 93 ? -19.953 4.988 4.829 1.00 92.00 93 THR A CA 1
ATOM 735 C C . THR A 1 93 ? -19.342 5.069 3.430 1.00 92.00 93 THR A C 1
ATOM 737 O O . THR A 1 93 ? -20.067 5.104 2.441 1.00 92.00 93 THR A O 1
ATOM 740 N N . ASN A 1 94 ? -18.010 5.050 3.321 1.00 93.25 94 ASN A N 1
ATOM 741 C CA . ASN A 1 94 ? -17.304 5.162 2.043 1.00 93.25 94 ASN A CA 1
ATOM 742 C C . ASN A 1 94 ? -16.797 3.814 1.503 1.00 93.25 94 ASN A C 1
ATOM 744 O O . ASN A 1 94 ? -16.055 3.786 0.516 1.00 93.25 94 ASN A O 1
ATOM 748 N N . SER A 1 95 ? -17.188 2.695 2.117 1.00 94.19 95 SER A N 1
ATOM 749 C CA . SER A 1 95 ? -16.626 1.368 1.832 1.00 94.19 95 SER A CA 1
ATOM 750 C C . SER A 1 95 ? -16.718 1.007 0.350 1.00 94.19 95 SER A C 1
ATOM 752 O O . SER A 1 95 ? -15.712 0.666 -0.266 1.00 94.19 95 SER A O 1
ATOM 754 N N . ALA A 1 96 ? -17.885 1.194 -0.268 1.00 95.75 96 ALA A N 1
ATOM 755 C CA . ALA A 1 96 ? -18.109 0.888 -1.680 1.00 95.75 96 ALA A CA 1
ATOM 756 C C . ALA A 1 96 ? -17.225 1.705 -2.643 1.00 95.75 96 ALA A C 1
ATOM 758 O O . ALA A 1 96 ? -16.870 1.210 -3.715 1.00 95.75 96 ALA A O 1
ATOM 759 N N . LYS A 1 97 ? -16.873 2.948 -2.287 1.00 95.94 97 LYS A N 1
ATOM 760 C CA . LYS A 1 97 ? -15.979 3.807 -3.082 1.00 95.94 97 LYS A CA 1
ATOM 761 C C . LYS A 1 97 ? -14.552 3.263 -3.046 1.00 95.94 97 LYS A C 1
ATOM 763 O O . LYS A 1 97 ? -13.927 3.096 -4.092 1.00 95.94 97 LYS A O 1
ATOM 768 N N . TYR A 1 98 ? -14.048 2.972 -1.849 1.00 95.06 98 TYR A N 1
ATOM 769 C CA . TYR A 1 98 ? -12.668 2.525 -1.669 1.00 95.06 98 TYR A CA 1
ATOM 770 C C . TYR A 1 98 ? -12.458 1.063 -2.071 1.00 95.06 98 TYR A C 1
ATOM 772 O O . TYR A 1 98 ? -11.415 0.755 -2.638 1.00 95.06 98 TYR A O 1
ATOM 780 N N . LEU A 1 99 ? -13.453 0.187 -1.888 1.00 95.62 99 LEU A N 1
ATOM 781 C CA . LEU A 1 99 ? -13.410 -1.189 -2.396 1.00 95.62 99 LEU A CA 1
ATOM 782 C C . LEU A 1 99 ? -13.302 -1.217 -3.923 1.00 95.62 99 LEU A C 1
ATOM 784 O O . LEU A 1 99 ? -12.430 -1.905 -4.444 1.00 95.62 99 LEU A O 1
ATOM 788 N N . ARG A 1 100 ? -14.106 -0.414 -4.635 1.00 96.69 100 ARG A N 1
ATOM 789 C CA . ARG A 1 100 ? -14.004 -0.276 -6.099 1.00 96.69 100 ARG A CA 1
ATOM 790 C C . ARG A 1 100 ? -12.645 0.268 -6.535 1.00 96.69 100 ARG A C 1
ATOM 792 O O . ARG A 1 100 ? -12.042 -0.245 -7.469 1.00 96.69 100 ARG A O 1
ATOM 799 N N . ALA A 1 101 ? -12.127 1.285 -5.847 1.00 95.31 101 ALA A N 1
ATOM 800 C CA . ALA A 1 101 ? -10.820 1.851 -6.178 1.00 95.31 101 ALA A CA 1
ATOM 801 C C . ALA A 1 101 ? -9.657 0.867 -5.931 1.00 95.31 101 ALA A C 1
ATOM 803 O O . ALA A 1 101 ? -8.675 0.880 -6.675 1.00 95.31 101 ALA A O 1
ATOM 804 N N . LEU A 1 102 ? -9.761 0.028 -4.894 1.00 95.44 102 LEU A N 1
ATOM 805 C CA . LEU A 1 102 ? -8.770 -0.991 -4.545 1.00 95.44 102 LEU A CA 1
ATOM 806 C C . LEU A 1 102 ? -8.921 -2.285 -5.342 1.00 95.44 102 LEU A C 1
ATOM 808 O O . LEU A 1 102 ? -7.984 -3.075 -5.343 1.00 95.44 102 LEU A O 1
ATOM 812 N N . GLU A 1 103 ? -10.049 -2.516 -6.012 1.00 95.44 103 GLU A N 1
ATOM 813 C CA . GLU A 1 103 ? -10.384 -3.788 -6.655 1.00 95.44 103 GLU A CA 1
ATOM 814 C C . GLU A 1 103 ? -9.240 -4.385 -7.497 1.00 95.44 103 GLU A C 1
ATOM 816 O O . GLU A 1 103 ? -8.870 -5.530 -7.221 1.00 95.44 103 GLU A O 1
ATOM 821 N N . PRO A 1 104 ? -8.568 -3.645 -8.405 1.00 93.62 104 PRO A N 1
ATOM 822 C CA . PRO A 1 104 ? -7.474 -4.205 -9.206 1.00 93.62 104 PRO A CA 1
ATOM 823 C C . PRO A 1 104 ? -6.278 -4.675 -8.365 1.00 93.62 104 PRO A C 1
ATOM 825 O O . PRO A 1 104 ? -5.552 -5.589 -8.740 1.00 93.62 104 PRO A O 1
ATOM 828 N N . LEU A 1 105 ? -6.065 -4.039 -7.213 1.00 94.75 105 LEU A N 1
ATOM 829 C CA . LEU A 1 105 ? -4.974 -4.319 -6.277 1.00 94.75 105 LEU A CA 1
ATOM 830 C C . LEU A 1 105 ? -5.380 -5.363 -5.231 1.00 94.75 105 LEU A C 1
ATOM 832 O O . LEU A 1 105 ? -4.525 -5.945 -4.561 1.00 94.75 105 LEU A O 1
ATOM 836 N N . ASN A 1 106 ? -6.686 -5.585 -5.082 1.00 95.75 106 ASN A N 1
ATOM 837 C CA . ASN A 1 106 ? -7.277 -6.482 -4.107 1.00 95.75 106 ASN A CA 1
ATOM 838 C C . ASN A 1 106 ? -7.582 -7.877 -4.675 1.00 95.75 106 ASN A C 1
ATOM 840 O O . ASN A 1 106 ? -7.981 -8.785 -3.943 1.00 95.75 106 ASN A O 1
ATOM 844 N N . GLN A 1 107 ? -7.351 -8.077 -5.970 1.00 93.38 107 GLN A N 1
ATOM 845 C CA . GLN A 1 107 ? -7.358 -9.395 -6.590 1.00 93.38 107 GLN A CA 1
ATOM 846 C C . GLN A 1 107 ? -6.148 -10.223 -6.133 1.00 93.38 107 GLN A C 1
ATOM 848 O O . GLN A 1 107 ? -5.056 -9.708 -5.886 1.00 93.38 107 GLN A O 1
ATOM 853 N N . ARG A 1 108 ? -6.350 -11.538 -5.999 1.00 90.94 108 ARG A N 1
ATOM 854 C CA . ARG A 1 108 ? -5.269 -12.481 -5.692 1.00 90.94 108 ARG A CA 1
ATOM 855 C C . ARG A 1 108 ? -4.627 -12.924 -6.996 1.00 90.94 108 ARG A C 1
ATOM 857 O O . ARG A 1 108 ? -5.323 -13.395 -7.892 1.00 90.94 108 ARG A O 1
ATOM 864 N N . PHE A 1 109 ? -3.307 -12.810 -7.077 1.00 81.81 109 PHE A N 1
ATOM 865 C CA . PHE A 1 109 ? -2.557 -13.390 -8.183 1.00 81.81 109 PHE A CA 1
ATOM 866 C C . PHE A 1 109 ? -2.537 -14.917 -8.066 1.00 81.81 109 PHE A C 1
ATOM 868 O O . PHE A 1 109 ? -2.598 -15.474 -6.965 1.00 81.81 109 PHE A O 1
ATOM 875 N N . LYS A 1 110 ? -2.454 -15.608 -9.207 1.00 83.12 110 LYS A N 1
ATOM 876 C CA . LYS A 1 110 ? -2.397 -17.074 -9.251 1.00 83.12 110 LYS A CA 1
ATOM 877 C C . LYS A 1 110 ? -1.224 -17.575 -8.398 1.00 83.12 110 LYS A C 1
ATOM 879 O O . LYS A 1 110 ? -0.104 -17.097 -8.542 1.00 83.12 110 LYS A O 1
ATOM 884 N N . GLY A 1 111 ? -1.500 -18.512 -7.491 1.00 84.50 111 GLY A N 1
ATOM 885 C CA . GLY A 1 111 ? -0.502 -19.068 -6.569 1.00 84.50 111 GLY A CA 1
ATOM 886 C C . GLY A 1 111 ? -0.192 -18.212 -5.334 1.00 84.50 111 GLY A C 1
ATOM 887 O O . GLY A 1 111 ? 0.589 -18.644 -4.497 1.00 84.50 111 GLY A O 1
ATOM 888 N N . GLN A 1 112 ? -0.809 -17.035 -5.173 1.00 88.00 112 GLN A N 1
ATOM 889 C CA . GLN A 1 112 ? -0.608 -16.183 -3.998 1.00 88.00 112 GLN A CA 1
ATOM 890 C C . GLN A 1 112 ? -1.760 -16.320 -2.993 1.00 88.00 112 GLN A C 1
ATOM 892 O O . GLN A 1 112 ? -2.950 -16.306 -3.341 1.00 88.00 112 GLN A O 1
ATOM 897 N N . SER A 1 113 ? -1.410 -16.423 -1.707 1.00 89.81 113 SER A N 1
ATOM 898 C CA . SER A 1 113 ? -2.383 -16.450 -0.607 1.00 89.81 113 SER A CA 1
ATOM 899 C C . SER A 1 113 ? -3.018 -15.082 -0.342 1.00 89.81 113 SER A C 1
ATOM 901 O O . SER A 1 113 ? -4.085 -15.012 0.263 1.00 89.81 113 SER A O 1
ATOM 903 N N . ARG A 1 114 ? -2.393 -14.001 -0.828 1.00 92.44 114 ARG A N 1
ATOM 904 C CA . ARG A 1 114 ? -2.763 -12.613 -0.536 1.00 92.44 114 ARG A CA 1
ATOM 905 C C . ARG A 1 114 ? -2.769 -11.743 -1.792 1.00 92.44 114 ARG A C 1
ATOM 907 O O . ARG A 1 114 ? -2.023 -11.993 -2.737 1.00 92.44 114 ARG A O 1
ATOM 914 N N . SER A 1 115 ? -3.621 -10.722 -1.791 1.00 95.06 115 SER A N 1
ATOM 915 C CA . SER A 1 115 ? -3.613 -9.638 -2.771 1.00 95.06 115 SER A CA 1
ATOM 916 C C . SER A 1 115 ? -2.493 -8.637 -2.480 1.00 95.06 115 SER A C 1
ATOM 918 O O . SER A 1 115 ? -1.932 -8.606 -1.379 1.00 95.06 115 SER A O 1
ATOM 920 N N . LEU A 1 116 ? -2.175 -7.785 -3.457 1.00 92.88 116 LEU A N 1
ATOM 921 C CA . LEU A 1 116 ? -1.191 -6.718 -3.271 1.00 92.88 116 LEU A CA 1
ATOM 922 C C . LEU A 1 116 ? -1.646 -5.722 -2.194 1.00 92.88 116 LEU A C 1
ATOM 924 O O . LEU A 1 116 ? -0.850 -5.314 -1.349 1.00 92.88 116 LEU A O 1
ATOM 928 N N . ALA A 1 117 ? -2.938 -5.390 -2.189 1.00 94.69 117 ALA A N 1
ATOM 929 C CA . ALA A 1 117 ? -3.554 -4.558 -1.164 1.00 94.69 117 ALA A CA 1
ATOM 930 C C . ALA A 1 117 ? -3.398 -5.180 0.230 1.00 94.69 117 ALA A C 1
ATOM 932 O O . ALA A 1 117 ? -2.958 -4.501 1.153 1.00 94.69 117 ALA A O 1
ATOM 933 N N . ALA A 1 118 ? -3.665 -6.482 0.377 1.00 94.44 118 ALA A N 1
ATOM 934 C CA . ALA A 1 118 ? -3.515 -7.172 1.656 1.00 94.44 118 ALA A CA 1
ATOM 935 C C . ALA A 1 118 ? -2.053 -7.264 2.114 1.00 94.44 118 ALA A C 1
ATOM 937 O O . ALA A 1 118 ? -1.794 -7.242 3.313 1.00 94.44 118 ALA A O 1
ATOM 938 N N . TYR A 1 119 ? -1.095 -7.375 1.189 1.00 92.69 119 TYR A N 1
ATOM 939 C CA . TYR A 1 119 ? 0.332 -7.333 1.515 1.00 92.69 119 TYR A CA 1
ATOM 940 C C . TYR A 1 119 ? 0.759 -5.959 2.049 1.00 92.69 119 TYR A C 1
ATOM 942 O O . TYR A 1 119 ? 1.480 -5.879 3.043 1.00 92.69 119 TYR A O 1
ATOM 950 N N . TYR A 1 120 ? 0.326 -4.875 1.398 1.00 92.44 120 TYR A N 1
ATOM 951 C CA . TYR A 1 120 ? 0.682 -3.525 1.833 1.00 92.44 120 TYR A CA 1
ATOM 952 C C . TYR A 1 120 ? -0.095 -3.062 3.061 1.00 92.44 120 TYR A C 1
ATOM 954 O O . TYR A 1 120 ? 0.457 -2.282 3.832 1.00 92.44 120 TYR A O 1
ATOM 962 N N . PHE A 1 121 ? -1.309 -3.565 3.288 1.00 92.19 121 PHE A N 1
ATOM 963 C CA . PHE A 1 121 ? -2.080 -3.251 4.488 1.00 92.19 121 PHE A CA 1
ATOM 964 C C . PHE A 1 121 ? -1.291 -3.579 5.762 1.00 92.19 121 PHE A C 1
ATOM 966 O O . PHE A 1 121 ? -1.065 -2.692 6.575 1.00 92.19 121 PHE A O 1
ATOM 973 N N . ASP A 1 122 ? -0.733 -4.788 5.870 1.00 88.56 122 ASP A N 1
ATOM 974 C CA . ASP A 1 122 ? 0.083 -5.194 7.026 1.00 88.56 122 ASP A CA 1
ATOM 975 C C . ASP A 1 122 ? 1.359 -4.363 7.209 1.00 88.56 122 ASP A C 1
ATOM 977 O O . ASP A 1 122 ? 1.904 -4.299 8.308 1.00 88.56 122 ASP A O 1
ATOM 981 N N . LYS A 1 123 ? 1.885 -3.789 6.122 1.00 84.81 123 LYS A N 1
ATOM 982 C CA . LYS A 1 123 ? 3.108 -2.980 6.161 1.00 84.81 123 LYS A CA 1
ATOM 983 C C . LYS A 1 123 ? 2.844 -1.547 6.588 1.00 84.81 123 LYS A C 1
ATOM 985 O O . LYS A 1 123 ? 3.693 -0.957 7.244 1.00 84.81 123 LYS A O 1
ATOM 990 N N . VAL A 1 124 ? 1.720 -0.985 6.156 1.00 84.75 124 VAL A N 1
ATOM 991 C CA . VAL A 1 124 ? 1.333 0.392 6.481 1.00 84.75 124 VAL A CA 1
ATOM 992 C C . VAL A 1 124 ? 0.652 0.445 7.850 1.00 84.75 124 VAL A C 1
ATOM 994 O O . VAL A 1 124 ? 0.847 1.407 8.583 1.00 84.75 124 VAL A O 1
ATOM 997 N N . PHE A 1 125 ? -0.080 -0.609 8.220 1.00 85.19 125 PHE A N 1
ATOM 998 C CA . PHE A 1 125 ? -0.856 -0.700 9.457 1.00 85.19 125 PHE A CA 1
ATOM 999 C C . PHE A 1 125 ? -0.498 -1.961 10.262 1.00 85.19 125 PHE A C 1
ATOM 1001 O O . PHE A 1 125 ? -1.357 -2.819 10.476 1.00 85.19 125 PHE A O 1
ATOM 1008 N N . PRO A 1 126 ? 0.759 -2.110 10.720 1.00 78.25 126 PRO A N 1
ATOM 1009 C CA . PRO A 1 126 ? 1.171 -3.289 11.487 1.00 78.25 126 PRO A CA 1
ATOM 1010 C C . PRO A 1 126 ? 0.374 -3.455 12.792 1.00 78.25 126 PRO A C 1
ATOM 1012 O O . PRO A 1 126 ? 0.151 -4.582 13.225 1.00 78.25 126 PRO A O 1
ATOM 1015 N N . GLU A 1 127 ? -0.097 -2.342 13.359 1.00 75.56 127 GLU A N 1
ATOM 1016 C CA . GLU A 1 127 ? -0.889 -2.241 14.595 1.00 75.56 127 GLU A CA 1
ATOM 1017 C C . GLU A 1 127 ? -2.329 -2.774 14.444 1.00 75.56 127 GLU A C 1
ATOM 1019 O O . GLU A 1 127 ? -2.972 -3.126 15.426 1.00 75.56 127 GLU A O 1
ATOM 1024 N N . VAL A 1 128 ? -2.862 -2.838 13.215 1.00 66.75 128 VAL A N 1
ATOM 1025 C CA . VAL A 1 128 ? -4.279 -3.177 12.943 1.00 66.75 128 VAL A CA 1
ATOM 1026 C C . VAL A 1 128 ? -4.495 -4.698 12.836 1.00 66.75 128 VAL A C 1
ATOM 1028 O O . VAL A 1 128 ? -5.580 -5.171 12.507 1.00 66.75 128 VAL A O 1
ATOM 1031 N N . LYS A 1 129 ? -3.466 -5.499 13.143 1.00 56.22 129 LYS A N 1
ATOM 1032 C CA . LYS A 1 129 ? -3.555 -6.961 13.254 1.00 56.22 129 LYS A CA 1
ATOM 1033 C C . LYS A 1 129 ? -4.239 -7.359 14.571 1.00 56.22 129 LYS A C 1
ATOM 1035 O O . LYS A 1 129 ? -3.563 -7.797 15.497 1.00 56.22 129 LYS A O 1
ATOM 1040 N N . GLN A 1 130 ? -5.556 -7.188 14.660 1.00 44.41 130 GLN A N 1
ATOM 1041 C CA . GLN A 1 130 ? -6.390 -7.737 15.738 1.00 44.41 130 GLN A CA 1
ATOM 1042 C C . GLN A 1 130 ? -7.515 -8.587 15.156 1.00 44.41 130 GLN A C 1
ATOM 1044 O O . GLN A 1 130 ? -8.310 -8.048 14.348 1.00 44.41 130 GLN A O 1
#

Sequence (130 aa):
MRTPKTIAVDADEILRRRDSMAEFLAEEMAVDRMIRGKQQRAQLRERLSVSMTPRETDAAMRVRTRCMDLLLFAVAYNSRVWVEGGRVAIAGTNSAKYLRALEPLNQRFKGQSRSLAAYYFDKVFPEVKQ

Solvent-accessible surface area (backbone atoms only — not comparable to full-atom values): 7412 Å² total; per-residue (Å²): 136,84,77,81,81,78,76,81,73,54,67,68,57,54,51,50,52,51,52,55,50,52,51,52,50,51,49,51,53,48,52,51,51,50,52,53,51,50,51,55,51,49,54,50,50,56,62,40,50,77,81,35,54,74,70,54,35,52,50,52,52,50,51,52,52,53,49,52,52,53,50,52,51,42,53,76,60,27,81,42,63,48,74,52,94,33,19,63,45,62,43,50,92,45,23,72,62,43,51,62,73,39,41,87,41,36,46,60,51,92,96,47,78,41,6,61,40,30,58,47,45,53,70,77,42,62,84,66,78,122

Radius of gyration: 22.97 Å; Cα contacts (8 Å, |Δi|>4): 101; chains: 1; bounding box: 46×56×70 Å

Mean predicted aligned error: 10.29 Å

Foldseek 3Di:
DDDDPPPPPPVVNVVVVVVVVVVVVVVVVVVVVVVVVVVVLVVQLVVVVVPDPNVVSVVVSVVLVQLLVLLVCQVVQAPDWDADQQFIATHGDCRVVSCVSCVVQRDADPPGSHGNSSVVNCVNCVVNPD